Protein AF-A0A6P0M4D8-F1 (afdb_monomer)

Sequence (33 aa):
MDREAIAIIGMGCRFPGAKNPEAFWELLCNGID

Radius of gyration: 14.38 Å; Cα contacts (8 Å, |Δi|>4): 20; chains: 1; bounding box: 25×18×40 Å

Foldseek 3Di:
DDDDDDDDPDDFDCDVQDRTPVSVVVCVVVVPD

pLDDT: mean 95.26, std 6.51, range [66.19, 98.5]

Solvent-accessible surface area (backbone atoms only — not comparable to full-atom values): 2352 Å² total; per-residue (Å²): 132,85,79,82,82,82,82,83,88,76,85,80,48,73,54,92,98,12,83,34,56,67,51,41,50,51,36,62,77,69,67,63,131

Structure (mmCIF, N/CA/C/O backbone):
data_AF-A0A6P0M4D8-F1
#
_entry.id   AF-A0A6P0M4D8-F1
#
loop_
_atom_site.group_PDB
_atom_site.id
_atom_site.type_symbol
_atom_site.label_atom_id
_atom_site.label_alt_id
_atom_site.label_comp_id
_atom_site.label_asym_id
_atom_site.label_entity_id
_atom_site.label_seq_id
_atom_site.pdbx_PDB_ins_code
_atom_site.Cartn_x
_atom_site.Cartn_y
_atom_site.Cartn_z
_atom_site.occupancy
_atom_site.B_iso_or_equiv
_atom_site.auth_seq_id
_atom_site.auth_comp_id
_atom_site.auth_asym_id
_atom_site.auth_atom_id
_atom_site.pdbx_PDB_model_num
ATOM 1 N N . MET A 1 1 ? 7.536 9.591 -30.257 1.00 66.19 1 MET A N 1
ATOM 2 C CA . MET A 1 1 ? 8.233 9.554 -28.958 1.00 66.19 1 MET A CA 1
ATOM 3 C C . MET A 1 1 ? 7.465 8.567 -28.109 1.00 66.19 1 MET A C 1
ATOM 5 O O . MET A 1 1 ? 6.335 8.876 -27.745 1.00 66.19 1 MET A O 1
ATOM 9 N N . ASP A 1 2 ? 8.010 7.369 -27.907 1.00 80.31 2 ASP A N 1
ATOM 10 C CA . ASP A 1 2 ? 7.440 6.439 -26.933 1.00 80.31 2 ASP A CA 1
ATOM 11 C C . ASP A 1 2 ? 7.573 7.050 -25.541 1.00 80.31 2 ASP A C 1
ATOM 13 O O . ASP A 1 2 ? 8.590 7.666 -25.212 1.00 80.31 2 ASP A O 1
ATOM 17 N N . ARG A 1 3 ? 6.508 6.952 -24.744 1.00 84.81 3 ARG A N 1
ATOM 18 C CA . ARG A 1 3 ? 6.558 7.355 -23.340 1.00 84.81 3 ARG A CA 1
ATOM 19 C C . ARG A 1 3 ? 7.201 6.215 -22.573 1.00 84.81 3 ARG A C 1
ATOM 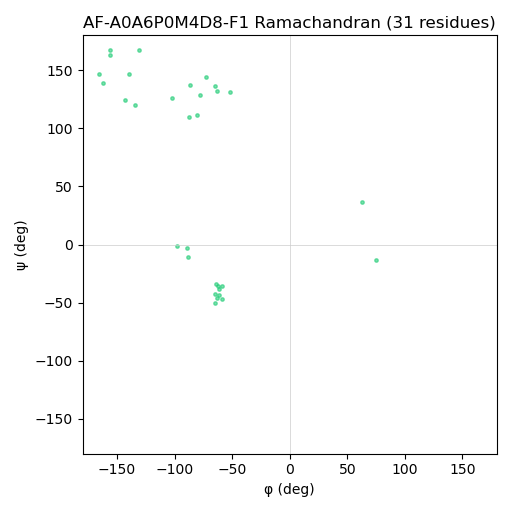21 O O . ARG A 1 3 ? 6.596 5.153 -22.453 1.00 84.81 3 ARG A O 1
ATOM 28 N N . GLU A 1 4 ? 8.405 6.435 -22.062 1.00 93.31 4 GLU A N 1
ATOM 29 C CA . GLU A 1 4 ? 9.020 5.463 -21.166 1.00 93.31 4 GLU A CA 1
ATOM 30 C C . GLU A 1 4 ? 8.187 5.327 -19.888 1.00 93.31 4 GLU A C 1
ATOM 32 O O . GLU A 1 4 ? 7.761 6.316 -19.284 1.00 93.31 4 GLU A O 1
ATOM 37 N N . ALA A 1 5 ? 7.911 4.081 -19.509 1.00 94.31 5 ALA A N 1
ATOM 38 C CA . ALA A 1 5 ? 7.166 3.772 -18.301 1.00 94.31 5 ALA A CA 1
ATOM 39 C C . ALA A 1 5 ? 8.029 4.034 -17.060 1.00 94.31 5 ALA A C 1
ATOM 41 O O . ALA A 1 5 ? 9.228 3.765 -17.049 1.00 94.31 5 ALA A O 1
ATOM 42 N N . ILE A 1 6 ? 7.398 4.515 -15.989 1.00 94.50 6 ILE A N 1
ATOM 43 C CA . ILE A 1 6 ? 8.053 4.724 -14.695 1.00 94.50 6 ILE A CA 1
ATOM 44 C C . ILE A 1 6 ? 7.653 3.584 -13.761 1.00 94.50 6 ILE A C 1
ATOM 46 O O . ILE A 1 6 ? 6.465 3.333 -13.557 1.00 94.50 6 ILE A O 1
ATOM 50 N N . ALA A 1 7 ? 8.643 2.905 -13.182 1.00 97.31 7 ALA A N 1
ATOM 51 C CA . ALA A 1 7 ? 8.417 1.817 -12.241 1.00 97.31 7 ALA A CA 1
ATOM 52 C C . ALA A 1 7 ? 8.253 2.332 -10.803 1.00 97.31 7 ALA A C 1
ATOM 54 O O . ALA A 1 7 ? 9.035 3.156 -10.328 1.00 97.31 7 ALA A O 1
ATOM 55 N N . ILE A 1 8 ? 7.275 1.780 -10.082 1.00 96.19 8 ILE A N 1
ATOM 56 C CA . ILE A 1 8 ? 7.172 1.914 -8.626 1.00 96.19 8 ILE A CA 1
ATOM 57 C C . ILE A 1 8 ? 8.001 0.787 -8.011 1.00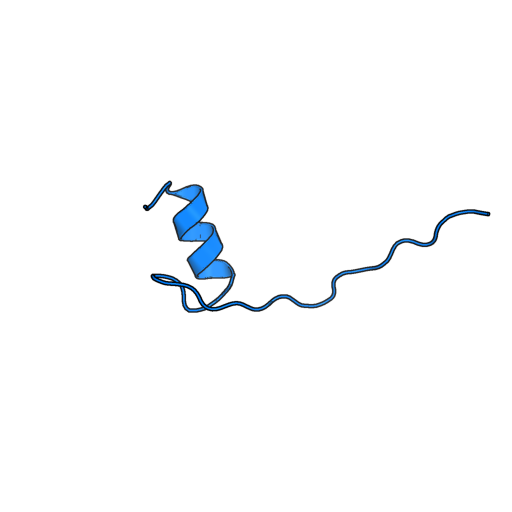 96.19 8 ILE A C 1
ATOM 59 O O . ILE A 1 8 ? 7.636 -0.381 -8.110 1.00 96.19 8 ILE A O 1
ATOM 63 N N . ILE A 1 9 ? 9.127 1.138 -7.392 1.00 97.88 9 ILE A N 1
ATOM 64 C CA . ILE A 1 9 ? 10.081 0.166 -6.828 1.00 97.88 9 ILE A CA 1
ATOM 65 C C . ILE A 1 9 ? 9.920 -0.053 -5.317 1.00 97.88 9 ILE A C 1
ATOM 67 O O . ILE A 1 9 ? 10.647 -0.843 -4.724 1.00 97.88 9 ILE A O 1
ATOM 71 N N . GLY A 1 10 ? 8.986 0.650 -4.677 1.00 97.19 10 GLY A N 1
ATOM 72 C CA . GLY A 1 10 ? 8.735 0.530 -3.247 1.00 97.19 10 GLY A CA 1
ATOM 73 C C . GLY A 1 10 ? 7.418 1.177 -2.848 1.00 97.19 10 GLY A C 1
ATOM 74 O O . GLY A 1 10 ? 6.997 2.171 -3.440 1.00 97.19 10 GLY A O 1
ATOM 75 N N . MET A 1 11 ? 6.771 0.598 -1.839 1.00 96.38 11 MET A N 1
ATOM 76 C CA . MET A 1 11 ? 5.525 1.092 -1.257 1.00 96.38 11 MET A CA 1
ATOM 77 C C . MET A 1 11 ? 5.577 0.937 0.263 1.00 96.38 11 MET A C 1
ATOM 79 O O . MET A 1 11 ? 6.172 -0.004 0.783 1.00 96.38 11 MET A O 1
ATOM 83 N N . GLY A 1 12 ? 4.946 1.861 0.979 1.00 97.62 12 GLY A N 1
ATOM 84 C CA . GLY A 1 12 ? 4.875 1.850 2.434 1.00 97.62 12 GLY A CA 1
ATOM 85 C C . GLY A 1 12 ? 3.745 2.749 2.911 1.00 97.62 12 GLY A C 1
ATOM 86 O O . GLY A 1 12 ? 3.536 3.828 2.360 1.00 97.62 12 GLY A O 1
ATOM 87 N N . CYS A 1 13 ? 3.002 2.304 3.920 1.00 97.12 13 CYS A N 1
ATOM 88 C CA . CYS A 1 13 ? 1.915 3.076 4.506 1.00 97.12 13 CYS A CA 1
ATOM 89 C C . CYS A 1 13 ? 1.622 2.634 5.941 1.00 97.12 13 CYS A C 1
ATOM 91 O O . CYS A 1 13 ? 1.995 1.540 6.366 1.00 97.12 13 CYS A O 1
ATOM 93 N N . ARG A 1 14 ? 0.906 3.489 6.670 1.00 98.25 14 ARG A N 1
ATOM 94 C CA . ARG A 1 14 ? 0.329 3.183 7.976 1.00 98.25 14 ARG A CA 1
ATOM 95 C C . ARG A 1 14 ? -1.026 3.870 8.078 1.00 98.25 14 ARG A C 1
ATOM 97 O O . ARG A 1 14 ? -1.105 5.086 7.931 1.00 98.25 14 ARG A O 1
ATOM 104 N N . PHE A 1 15 ? -2.055 3.086 8.352 1.00 97.75 15 PHE A N 1
ATOM 105 C CA . PHE A 1 15 ? -3.450 3.506 8.435 1.00 97.75 15 PHE A CA 1
ATOM 106 C C . PHE A 1 15 ? -4.083 2.979 9.734 1.00 97.75 15 PHE A C 1
ATOM 108 O O . PHE A 1 15 ? -3.492 2.124 10.406 1.00 97.75 15 PHE A O 1
ATOM 115 N N . PRO A 1 16 ? -5.271 3.467 10.130 1.00 98.06 16 PRO A N 1
ATOM 116 C CA . PRO A 1 16 ? -6.063 2.805 11.162 1.00 98.06 16 PRO A CA 1
ATOM 117 C C . PRO A 1 16 ? -6.244 1.318 10.823 1.00 98.06 16 PRO A C 1
ATOM 119 O O . PRO A 1 16 ? -6.514 0.969 9.681 1.00 98.06 16 PRO A O 1
ATOM 122 N N . GLY A 1 17 ? -5.992 0.433 11.789 1.00 96.88 17 GLY A N 1
ATOM 123 C CA . GLY A 1 17 ? -6.071 -1.019 11.585 1.00 96.88 17 GLY A CA 1
ATOM 124 C C . GLY A 1 17 ? -4.921 -1.660 10.789 1.00 96.88 17 GLY A C 1
ATOM 125 O O . GLY A 1 17 ? -4.759 -2.873 10.869 1.00 96.88 17 GLY A O 1
ATOM 126 N N . ALA A 1 18 ? -4.069 -0.897 10.092 1.00 98.31 18 ALA A N 1
ATOM 127 C CA . ALA A 1 18 ? -3.006 -1.448 9.244 1.00 98.31 18 ALA A CA 1
ATOM 128 C C . ALA A 1 18 ? -1.651 -0.752 9.436 1.00 98.31 18 ALA A C 1
ATOM 130 O O . ALA A 1 18 ? -1.472 0.437 9.174 1.00 98.31 18 ALA A O 1
ATOM 131 N N . LYS A 1 19 ? -0.639 -1.519 9.851 1.00 98.12 19 LYS A N 1
ATOM 132 C CA . LYS A 1 19 ? 0.716 -0.998 10.116 1.00 98.12 19 LYS A CA 1
ATOM 133 C C . LYS A 1 19 ? 1.649 -0.985 8.899 1.00 98.12 19 LYS A C 1
ATOM 135 O O . LYS A 1 19 ? 2.745 -0.444 9.016 1.00 98.12 19 LYS A O 1
ATOM 140 N N . ASN A 1 20 ? 1.251 -1.632 7.807 1.00 98.50 20 ASN A N 1
ATOM 141 C CA . ASN A 1 20 ? 2.017 -1.805 6.575 1.00 98.50 20 ASN A CA 1
ATOM 142 C C . ASN A 1 20 ? 1.061 -2.052 5.381 1.00 98.50 20 ASN A C 1
ATOM 144 O O . ASN A 1 20 ? -0.133 -2.281 5.607 1.00 98.50 20 ASN A O 1
ATOM 148 N N . PRO A 1 21 ? 1.554 -1.984 4.128 1.00 98.38 21 PRO A N 1
ATOM 149 C CA . PRO A 1 21 ? 0.735 -2.200 2.934 1.00 98.38 21 PRO A CA 1
ATOM 150 C C . PRO A 1 21 ? 0.053 -3.568 2.878 1.00 98.38 21 PRO A C 1
ATOM 152 O O . PRO A 1 21 ? -1.082 -3.650 2.421 1.00 98.38 21 PRO A O 1
ATOM 155 N N . GLU A 1 22 ? 0.701 -4.624 3.372 1.00 98.19 22 GLU A N 1
ATOM 156 C CA . GLU A 1 22 ? 0.145 -5.980 3.370 1.00 98.19 22 GLU A CA 1
ATOM 157 C C . GLU A 1 22 ? -1.095 -6.067 4.264 1.00 9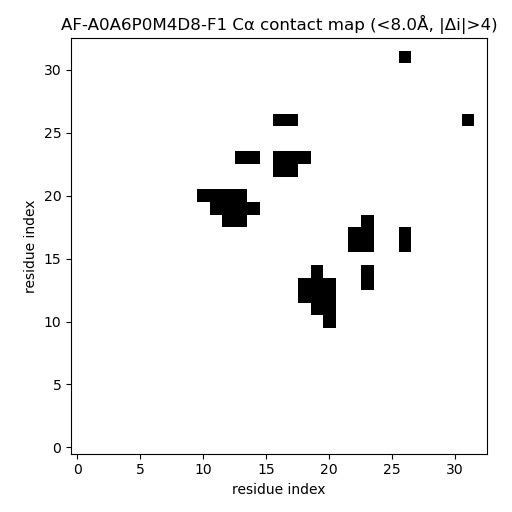8.19 22 GLU A C 1
ATOM 159 O O . GLU A 1 22 ? -2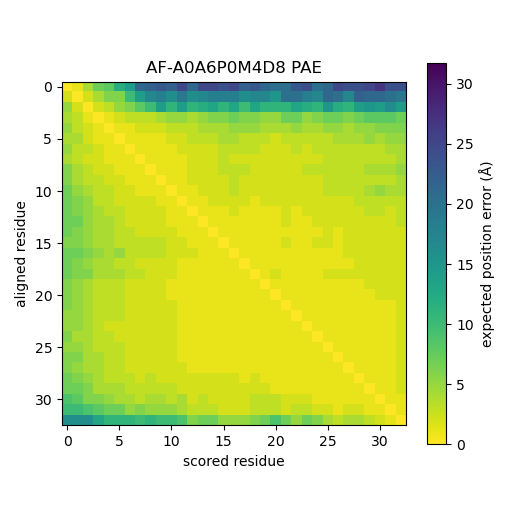.155 -6.488 3.806 1.00 98.19 22 GLU A O 1
ATOM 164 N N . ALA A 1 23 ? -1.002 -5.579 5.507 1.00 98.25 23 ALA A N 1
ATOM 165 C CA . ALA A 1 23 ? -2.152 -5.531 6.406 1.00 98.25 23 ALA A CA 1
ATOM 166 C C . ALA A 1 23 ? -3.260 -4.630 5.847 1.00 98.25 23 ALA A C 1
ATOM 168 O O . ALA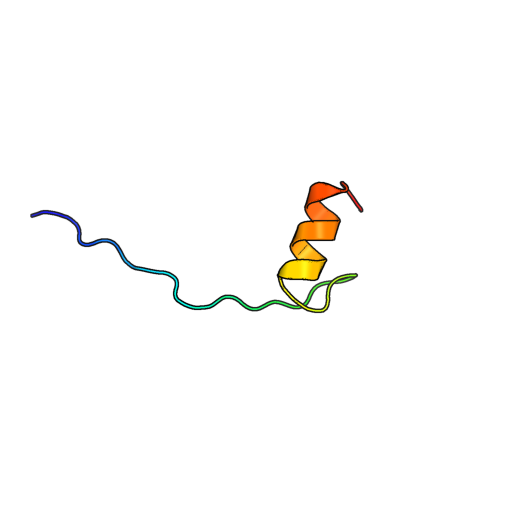 A 1 23 ? -4.437 -4.932 6.000 1.00 98.25 23 ALA A O 1
ATOM 169 N N . PHE A 1 24 ? -2.904 -3.530 5.173 1.00 98.38 24 PHE A N 1
ATOM 170 C CA . PHE A 1 24 ? -3.898 -2.662 4.544 1.00 98.38 24 PHE A CA 1
ATOM 171 C C . PHE A 1 24 ? -4.638 -3.379 3.408 1.00 98.38 24 PHE A C 1
ATOM 173 O O . PHE A 1 24 ? -5.861 -3.290 3.321 1.00 98.38 24 PHE A O 1
ATOM 180 N N . TRP A 1 25 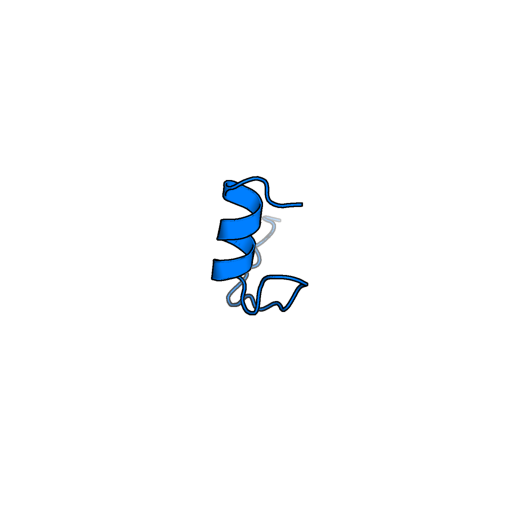? -3.920 -4.139 2.580 1.00 98.00 25 TRP A N 1
ATOM 181 C CA . TRP A 1 25 ? -4.522 -4.939 1.518 1.00 98.00 25 TRP A CA 1
ATOM 182 C C . TRP A 1 25 ? -5.486 -6.000 2.064 1.00 98.00 25 TRP A C 1
A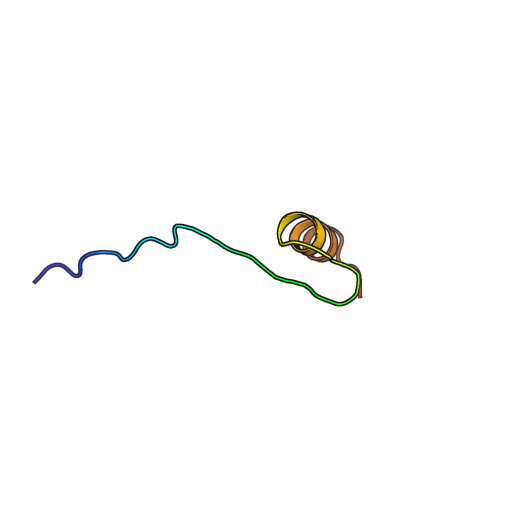TOM 184 O O . TRP A 1 25 ? -6.557 -6.202 1.492 1.00 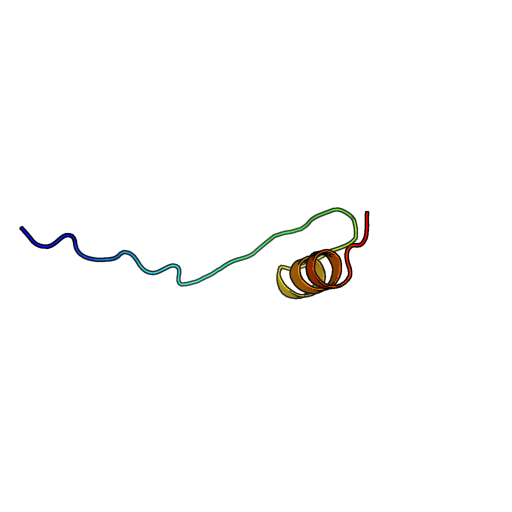98.00 25 TRP A O 1
ATOM 194 N N . GLU A 1 26 ? -5.155 -6.625 3.197 1.00 98.38 26 GLU A N 1
ATOM 195 C CA . GLU A 1 26 ? -6.055 -7.556 3.888 1.00 98.38 26 GLU A CA 1
ATOM 196 C C . GLU A 1 26 ? -7.353 -6.879 4.353 1.00 98.38 26 GLU A C 1
ATOM 198 O O . GLU A 1 26 ? -8.427 -7.451 4.158 1.00 98.38 26 GLU A O 1
ATOM 203 N N . LEU A 1 27 ? -7.287 -5.663 4.919 1.00 98.38 27 LEU A N 1
ATOM 204 C CA . LEU A 1 27 ? -8.491 -4.912 5.311 1.00 98.38 27 LEU A CA 1
ATOM 205 C C . LEU A 1 27 ? -9.406 -4.655 4.106 1.00 98.38 27 LEU A C 1
ATOM 207 O O . LEU A 1 27 ? -10.606 -4.917 4.178 1.00 98.38 27 LEU A O 1
ATOM 211 N N . LEU A 1 28 ? -8.829 -4.200 2.988 1.00 98.00 28 LEU A N 1
ATOM 212 C CA . LEU A 1 28 ? -9.572 -3.913 1.758 1.00 98.00 28 LEU A CA 1
ATOM 213 C C . LEU A 1 28 ? -10.216 -5.171 1.165 1.00 98.00 28 LEU A C 1
ATOM 215 O O . LEU A 1 28 ? -11.392 -5.148 0.807 1.00 98.00 28 LEU A O 1
ATOM 219 N N . CYS A 1 29 ? -9.468 -6.274 1.082 1.00 98.44 29 CYS A N 1
ATOM 220 C CA . CYS A 1 29 ? -9.972 -7.535 0.531 1.00 98.44 29 CYS A CA 1
ATOM 221 C C . CYS A 1 29 ? -11.115 -8.120 1.366 1.00 98.44 29 CYS A C 1
ATOM 223 O O . CYS A 1 29 ? -12.026 -8.733 0.814 1.00 98.44 29 CYS A O 1
ATOM 225 N N . ASN A 1 30 ? -11.066 -7.919 2.684 1.00 98.31 30 ASN A N 1
ATOM 226 C CA . ASN A 1 30 ? -12.088 -8.395 3.609 1.00 98.31 30 ASN A CA 1
ATOM 227 C C . ASN A 1 30 ? -13.236 -7.390 3.815 1.00 98.31 30 ASN A C 1
ATOM 229 O O . ASN A 1 30 ? -14.188 -7.714 4.521 1.00 98.31 30 ASN A O 1
ATOM 233 N N . GLY A 1 31 ? -13.167 -6.196 3.210 1.00 97.25 31 GLY A N 1
ATOM 234 C CA . GLY A 1 31 ? -14.205 -5.167 3.315 1.00 97.25 31 GLY A CA 1
ATOM 235 C C . GLY A 1 31 ? -14.404 -4.643 4.738 1.00 97.25 31 GLY A C 1
ATOM 236 O O . GLY A 1 31 ? -15.542 -4.419 5.146 1.00 97.25 31 GLY A O 1
ATOM 237 N N . ILE A 1 32 ? -13.318 -4.514 5.504 1.00 95.69 32 ILE A N 1
ATOM 238 C CA . ILE A 1 32 ? -13.357 -3.992 6.875 1.00 95.69 32 ILE A CA 1
ATOM 239 C C . ILE A 1 32 ?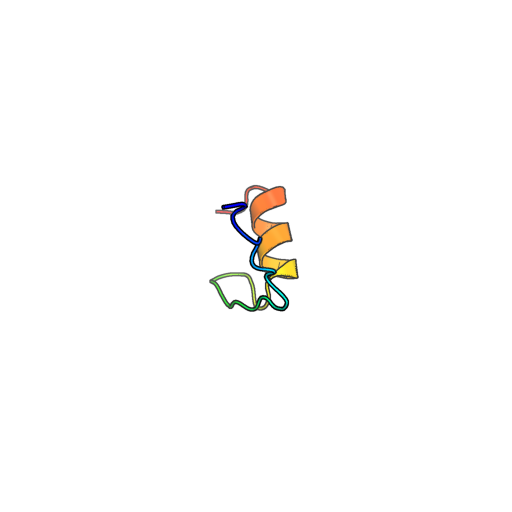 -13.487 -2.463 6.824 1.00 95.69 32 ILE A C 1
ATOM 241 O O . ILE A 1 32 ? -12.709 -1.814 6.125 1.00 95.69 32 ILE A O 1
ATOM 245 N N . ASP A 1 33 ? -14.472 -1.932 7.554 1.00 88.94 33 ASP A N 1
ATOM 246 C CA . ASP A 1 33 ? -14.754 -0.494 7.730 1.00 88.94 33 ASP A CA 1
ATOM 247 C C . ASP A 1 33 ? -13.745 0.183 8.678 1.00 88.94 33 ASP A C 1
ATOM 249 O O . ASP A 1 33 ? -13.480 -0.386 9.768 1.00 88.94 33 ASP A O 1
#

Secondary structure (DSSP, 8-state):
---PPPP-------BTTBSSHHHHHHHHHHT--

Mean predicted aligned error: 3.64 Å